Protein AF-A0A327Z4Y6-F1 (afdb_monomer_lite)

InterPro domains:
  IPR000675 Cutinase/acetylxylan esterase [PF01083] (1-63)
  IPR029058 Alpha/Beta hydrolase fold [G3DSA:3.40.50.1820] (1-65)
  IPR029058 Alpha/Beta hydrolase fold [SSF53474] (9-64)

Structure (mmCIF, N/CA/C/O backbone):
data_AF-A0A327Z4Y6-F1
#
_entry.id   AF-A0A327Z4Y6-F1
#
loop_
_atom_site.group_PDB
_atom_site.id
_atom_site.type_symbol
_atom_site.label_atom_id
_atom_site.label_alt_id
_atom_site.label_comp_id
_atom_site.label_asym_id
_atom_site.label_entity_id
_atom_site.label_seq_id
_atom_site.pdbx_PDB_ins_code
_atom_site.Cartn_x
_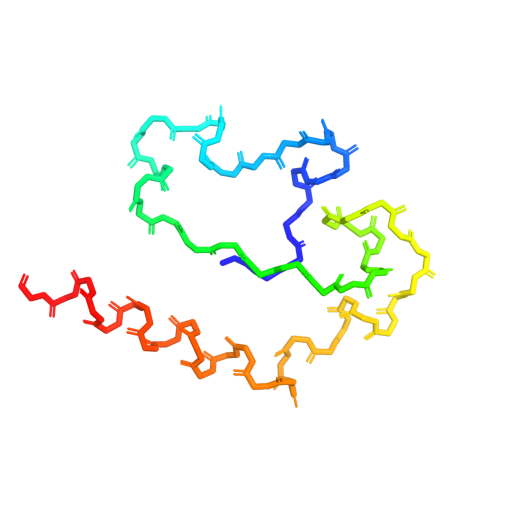atom_site.Cartn_y
_atom_site.Cartn_z
_atom_site.occupancy
_atom_site.B_iso_or_equiv
_atom_site.auth_seq_id
_atom_site.auth_comp_id
_atom_site.auth_asym_id
_atom_site.auth_atom_id
_atom_site.pdbx_PDB_model_num
ATOM 1 N N . MET A 1 1 ? -3.699 2.441 3.738 1.00 95.62 1 MET A N 1
ATOM 2 C CA . MET A 1 1 ? -2.817 3.408 3.058 1.00 95.62 1 MET A CA 1
ATOM 3 C C . MET A 1 1 ? -1.978 2.634 2.057 1.00 95.62 1 MET A C 1
ATOM 5 O O . MET A 1 1 ? -1.358 1.651 2.445 1.00 95.62 1 MET A O 1
ATOM 9 N N . PHE A 1 2 ? -2.034 3.018 0.786 1.00 98.25 2 PHE A N 1
ATOM 10 C CA . PHE A 1 2 ? -1.353 2.344 -0.318 1.00 98.25 2 PHE A CA 1
ATOM 11 C C . PHE A 1 2 ? -0.141 3.179 -0.736 1.00 98.25 2 PHE A C 1
ATOM 13 O O . PH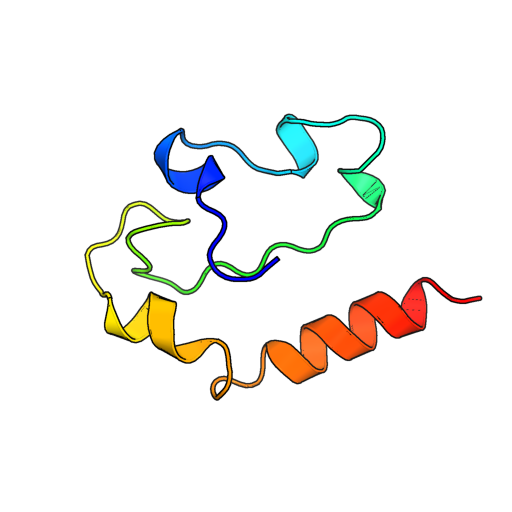E A 1 2 ? -0.313 4.352 -1.059 1.00 98.25 2 PHE A O 1
ATOM 20 N N . GLY A 1 3 ? 1.068 2.610 -0.692 1.00 98.00 3 GLY A N 1
ATOM 21 C CA . GLY A 1 3 ? 2.280 3.313 -1.128 1.00 98.00 3 GLY A CA 1
ATOM 22 C C . GLY A 1 3 ? 2.642 4.522 -0.260 1.00 98.00 3 GLY A C 1
ATOM 23 O O . GLY A 1 3 ? 2.864 5.610 -0.779 1.00 98.00 3 GLY A O 1
ATOM 24 N N . ASN A 1 4 ? 2.687 4.350 1.065 1.00 98.06 4 ASN A N 1
ATOM 25 C CA . ASN A 1 4 ? 2.892 5.449 2.013 1.00 98.06 4 ASN A CA 1
ATOM 26 C C . ASN A 1 4 ? 4.221 6.212 1.839 1.00 98.06 4 ASN A C 1
ATOM 28 O O . ASN A 1 4 ? 5.273 5.620 2.083 1.00 98.06 4 ASN A O 1
ATOM 32 N N . PRO A 1 5 ? 4.203 7.533 1.552 1.00 97.19 5 PRO A N 1
ATOM 33 C CA . PRO A 1 5 ? 5.412 8.356 1.479 1.00 97.19 5 PRO A CA 1
ATOM 34 C C . PRO A 1 5 ? 6.206 8.467 2.783 1.00 97.19 5 PRO A C 1
ATOM 36 O O . PRO A 1 5 ? 7.377 8.833 2.733 1.00 97.19 5 PRO A O 1
ATOM 39 N N . LEU A 1 6 ? 5.640 8.117 3.948 1.00 96.94 6 LEU A N 1
ATOM 40 C CA . LEU A 1 6 ? 6.441 7.985 5.176 1.00 96.94 6 LEU A CA 1
ATOM 41 C C . LEU A 1 6 ? 7.590 6.974 5.017 1.00 96.94 6 LEU A C 1
ATOM 43 O O . LEU A 1 6 ? 8.623 7.119 5.675 1.00 96.94 6 LEU A O 1
ATOM 47 N N . GLY A 1 7 ? 7.463 6.007 4.103 1.00 96.56 7 GLY A N 1
ATOM 48 C CA . GLY A 1 7 ? 8.530 5.067 3.774 1.00 96.56 7 GLY A CA 1
ATOM 49 C C . GLY A 1 7 ? 9.783 5.726 3.189 1.00 96.56 7 GLY A C 1
ATOM 50 O O . GLY A 1 7 ? 10.882 5.228 3.429 1.00 96.56 7 GLY A O 1
ATOM 51 N N . LEU A 1 8 ? 9.668 6.907 2.564 1.00 96.38 8 LEU A N 1
ATOM 52 C CA . LEU A 1 8 ? 10.822 7.717 2.141 1.00 96.38 8 LEU A CA 1
ATOM 53 C C . LEU A 1 8 ? 11.707 8.124 3.331 1.00 96.38 8 LEU A C 1
ATOM 55 O O . LEU A 1 8 ? 12.908 8.325 3.184 1.00 96.38 8 LEU A O 1
ATOM 59 N N . GLN A 1 9 ? 11.114 8.215 4.524 1.00 96.06 9 GLN A N 1
ATOM 60 C CA . GLN A 1 9 ? 11.791 8.502 5.791 1.00 96.06 9 GLN A CA 1
ATOM 61 C C . GLN A 1 9 ? 12.024 7.234 6.629 1.00 96.06 9 GLN A C 1
ATOM 63 O O . GLN A 1 9 ? 12.411 7.340 7.790 1.00 96.06 9 GLN A O 1
ATOM 68 N N . ARG A 1 10 ? 11.768 6.038 6.075 1.00 94.25 10 ARG A N 1
ATOM 69 C CA . ARG A 1 10 ? 11.746 4.751 6.798 1.00 94.25 10 ARG A CA 1
ATOM 70 C C . ARG A 1 10 ? 10.786 4.743 7.994 1.00 94.25 10 ARG A C 1
ATOM 72 O O . ARG A 1 10 ? 11.087 4.180 9.044 1.00 94.25 10 ARG A O 1
ATOM 79 N N . ARG A 1 11 ? 9.627 5.386 7.842 1.00 96.19 11 ARG A N 1
ATOM 80 C CA . ARG A 1 11 ? 8.587 5.486 8.873 1.00 96.19 11 ARG A CA 1
ATOM 81 C C . ARG A 1 11 ? 7.298 4.806 8.424 1.00 96.19 11 ARG A C 1
ATOM 83 O O . ARG A 1 11 ? 7.033 4.663 7.236 1.00 96.19 11 ARG A O 1
ATOM 90 N N . THR A 1 12 ? 6.486 4.443 9.406 1.00 96.50 12 THR A N 1
ATOM 91 C CA . THR A 1 12 ? 5.150 3.852 9.253 1.00 96.50 12 THR A CA 1
ATOM 92 C C . THR A 1 12 ? 4.128 4.718 9.984 1.00 96.50 12 THR A C 1
ATOM 94 O O . THR A 1 12 ? 4.495 5.509 10.857 1.00 96.50 12 THR A O 1
ATOM 97 N N . ILE A 1 13 ? 2.838 4.567 9.676 1.00 96.44 13 ILE A N 1
ATOM 98 C CA . ILE A 1 13 ? 1.766 5.218 10.451 1.00 96.44 13 ILE A CA 1
ATOM 99 C C . ILE A 1 13 ? 1.789 4.699 11.892 1.00 96.44 13 ILE A C 1
ATOM 101 O O . ILE A 1 13 ? 1.664 5.491 12.825 1.00 96.44 13 ILE A O 1
ATOM 105 N N . ALA A 1 14 ? 2.042 3.396 12.068 1.00 95.62 14 ALA A 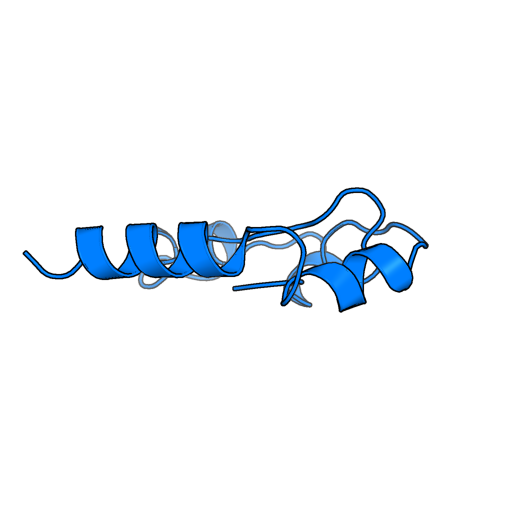N 1
ATOM 106 C CA . ALA A 1 14 ? 2.165 2.755 13.377 1.00 95.62 14 ALA A CA 1
ATOM 107 C C . ALA A 1 14 ? 3.231 3.407 14.273 1.00 95.62 14 ALA A C 1
ATOM 109 O O . ALA A 1 14 ? 2.987 3.616 15.456 1.00 95.62 14 ALA A O 1
ATOM 110 N N . GLY A 1 15 ? 4.388 3.769 13.711 1.00 95.94 15 GLY A N 1
ATOM 111 C CA . GLY A 1 15 ? 5.445 4.463 14.452 1.00 95.94 15 GLY A CA 1
ATOM 112 C C . GLY A 1 15 ? 5.269 5.983 14.535 1.00 95.94 15 GLY A C 1
ATOM 113 O O . GLY A 1 15 ? 5.885 6.625 15.380 1.00 95.94 15 GLY A O 1
ATOM 114 N N . ALA A 1 16 ? 4.466 6.585 13.652 1.00 96.62 16 ALA A N 1
ATOM 115 C CA . ALA A 1 16 ? 4.308 8.037 13.564 1.00 96.62 16 ALA A CA 1
ATOM 116 C C . ALA A 1 16 ? 3.125 8.594 14.370 1.00 96.62 16 ALA A C 1
ATOM 118 O O . ALA A 1 16 ? 3.091 9.798 14.619 1.00 96.62 16 ALA A O 1
ATOM 119 N N . SER A 1 17 ? 2.156 7.761 14.755 1.00 96.44 17 SER A N 1
ATOM 120 C CA . SER A 1 17 ? 0.971 8.198 15.492 1.00 96.44 17 SER A CA 1
ATOM 121 C C . SER A 1 17 ? 0.477 7.119 16.449 1.00 96.44 17 SER A C 1
ATOM 123 O O . SER A 1 17 ? 0.061 6.047 16.017 1.00 96.44 17 SER A O 1
ATOM 125 N N . ALA A 1 18 ? 0.439 7.437 17.745 1.00 96.25 18 ALA A N 1
ATOM 126 C CA . ALA A 1 18 ? -0.172 6.568 18.750 1.00 96.25 18 ALA A CA 1
ATOM 127 C C . ALA A 1 18 ? -1.687 6.393 18.524 1.00 96.25 18 ALA A C 1
ATOM 129 O O . ALA A 1 18 ? -2.220 5.307 18.725 1.00 96.25 18 ALA A O 1
ATOM 130 N N . GLU A 1 19 ? -2.364 7.443 18.051 1.00 96.50 19 GLU A N 1
ATOM 131 C CA . GLU A 1 19 ? -3.814 7.450 17.822 1.00 96.50 19 GLU A CA 1
ATOM 132 C C . GLU A 1 19 ? -4.213 6.650 16.574 1.00 96.50 19 GLU A C 1
ATOM 134 O O . GLU A 1 19 ? -5.162 5.863 16.590 1.00 96.50 19 GLU A O 1
ATOM 139 N N . PHE A 1 20 ? -3.486 6.846 15.470 1.00 95.00 20 PHE A N 1
ATOM 140 C CA . PHE A 1 20 ? -3.843 6.249 14.183 1.00 95.00 20 PHE A CA 1
ATOM 141 C C . PHE A 1 20 ? -3.106 4.949 13.884 1.00 95.00 20 PHE A C 1
ATOM 143 O O . PHE A 1 20 ? -3.583 4.177 13.056 1.00 95.00 20 PHE A O 1
ATOM 150 N N . GLY A 1 21 ? -1.992 4.662 14.559 1.00 95.19 21 GLY A N 1
ATOM 151 C CA . GLY A 1 21 ? -1.234 3.427 14.374 1.00 95.19 21 GLY A CA 1
ATOM 152 C C . GLY A 1 21 ? -2.094 2.161 14.486 1.00 95.19 21 GLY A C 1
ATOM 153 O O . GLY A 1 21 ? -2.134 1.386 13.532 1.00 95.19 21 GLY A O 1
ATOM 154 N N . PRO A 1 22 ? -2.874 1.981 15.569 1.00 93.38 22 PRO A N 1
ATOM 155 C CA . PRO A 1 22 ? -3.772 0.829 15.734 1.00 93.38 22 PRO A CA 1
ATOM 156 C C . PRO A 1 22 ? -4.956 0.787 14.748 1.00 93.38 22 PRO A C 1
ATOM 158 O O . PRO A 1 22 ? -5.637 -0.235 14.616 1.00 93.38 22 PRO A O 1
ATOM 161 N N . LYS A 1 23 ? -5.233 1.910 14.075 1.00 94.31 23 LYS A N 1
ATOM 162 C CA . LYS A 1 23 ? -6.366 2.094 13.155 1.00 94.31 23 LYS A CA 1
ATOM 163 C C . LYS A 1 23 ? -5.954 1.992 11.687 1.00 94.31 23 LYS A C 1
ATOM 165 O O . LYS A 1 23 ? -6.817 1.957 10.815 1.00 94.31 23 LYS A O 1
ATOM 170 N N . ALA A 1 24 ? -4.657 1.942 11.401 1.00 95.38 24 ALA A N 1
ATOM 171 C CA . ALA A 1 24 ? -4.133 1.972 10.049 1.00 95.38 24 ALA A CA 1
ATOM 172 C C . ALA A 1 24 ? -3.696 0.585 9.564 1.00 95.38 24 ALA A C 1
ATOM 174 O O . ALA A 1 24 ? -3.078 -0.196 10.284 1.00 95.38 24 ALA A O 1
ATOM 175 N N . LYS A 1 25 ? -3.959 0.318 8.284 1.00 97.06 25 LYS A N 1
ATOM 176 C CA . LYS A 1 25 ? -3.339 -0.759 7.510 1.00 97.06 25 LYS A CA 1
ATOM 177 C C . LYS A 1 25 ? -2.480 -0.132 6.423 1.00 97.06 25 LYS A C 1
ATOM 179 O O . LYS A 1 25 ? -2.963 0.721 5.674 1.00 97.06 25 LYS A O 1
ATOM 184 N N . GLU A 1 26 ? -1.225 -0.546 6.322 1.00 97.00 26 GLU A N 1
ATOM 185 C CA . GLU A 1 26 ? -0.303 -0.095 5.279 1.00 97.00 26 GLU A CA 1
ATOM 186 C C . GLU A 1 26 ? -0.055 -1.221 4.277 1.00 97.00 26 GLU A C 1
ATOM 188 O O . GLU A 1 26 ? 0.234 -2.355 4.658 1.00 97.00 26 GLU A O 1
ATOM 193 N N . PHE A 1 27 ? -0.187 -0.894 2.994 1.00 98.25 27 PHE A N 1
ATOM 194 C CA . PHE A 1 27 ? 0.153 -1.761 1.877 1.00 98.25 27 PHE A CA 1
ATOM 195 C C . PHE A 1 27 ? 1.387 -1.181 1.201 1.00 98.25 27 PHE A C 1
ATOM 197 O O . PHE A 1 27 ? 1.359 -0.044 0.722 1.00 98.25 27 PHE A O 1
ATOM 204 N N . CYS A 1 28 ? 2.461 -1.967 1.190 1.00 98.19 28 CYS A N 1
ATOM 205 C CA . CYS A 1 28 ? 3.691 -1.628 0.500 1.00 98.19 28 CYS A CA 1
ATOM 206 C C . CYS A 1 28 ? 4.096 -2.776 -0.422 1.00 98.19 28 CYS A C 1
ATOM 208 O O . CYS A 1 28 ? 4.470 -3.854 0.041 1.00 98.19 28 CYS A O 1
ATOM 210 N N . ASN A 1 29 ? 3.980 -2.558 -1.730 1.00 98.12 29 ASN A N 1
ATOM 211 C CA . ASN A 1 29 ? 4.382 -3.536 -2.729 1.00 98.12 29 ASN A CA 1
ATOM 212 C C . ASN A 1 29 ? 5.908 -3.672 -2.747 1.00 98.12 29 ASN A C 1
ATOM 214 O O . ASN A 1 29 ? 6.640 -2.689 -2.628 1.00 98.12 29 ASN A O 1
ATOM 218 N N . ASN A 1 30 ? 6.401 -4.893 -2.954 1.00 97.06 30 ASN A N 1
ATOM 219 C CA . ASN A 1 30 ? 7.836 -5.119 -3.082 1.00 97.06 30 ASN A CA 1
ATOM 220 C C . ASN A 1 30 ? 8.401 -4.315 -4.270 1.00 97.06 30 ASN A C 1
ATOM 222 O O . ASN A 1 30 ? 7.906 -4.406 -5.396 1.00 97.06 30 ASN A O 1
ATOM 226 N N . GLY A 1 31 ? 9.442 -3.526 -4.011 1.00 97.12 31 GLY A N 1
ATOM 227 C CA . GLY A 1 31 ? 10.079 -2.668 -5.002 1.00 97.12 31 GLY A CA 1
ATOM 228 C C . GLY A 1 31 ? 9.414 -1.304 -5.196 1.00 97.12 31 GLY A C 1
ATOM 229 O O . GLY A 1 31 ? 9.935 -0.526 -5.992 1.00 97.12 31 GLY A O 1
ATOM 230 N N . ASP A 1 32 ? 8.326 -0.986 -4.485 1.00 98.50 32 ASP A N 1
ATOM 231 C CA . ASP A 1 32 ? 7.733 0.354 -4.497 1.00 98.50 32 ASP A CA 1
ATOM 232 C C . ASP A 1 32 ? 8.762 1.390 -3.980 1.00 98.50 32 ASP A C 1
ATOM 234 O O . ASP A 1 32 ? 9.227 1.283 -2.835 1.00 98.50 32 ASP A O 1
ATOM 238 N N . PRO A 1 33 ? 9.152 2.382 -4.807 1.00 97.94 33 PRO A N 1
ATOM 239 C CA . PRO A 1 33 ? 10.146 3.383 -4.429 1.00 97.94 33 PRO A CA 1
ATOM 240 C C . PRO A 1 33 ? 9.669 4.342 -3.336 1.00 97.94 33 PRO A C 1
ATOM 242 O O . PRO A 1 33 ? 10.495 4.954 -2.667 1.00 97.94 33 PRO A O 1
ATOM 245 N N . VAL A 1 34 ? 8.357 4.478 -3.138 1.00 97.94 34 VAL A N 1
ATOM 246 C CA . VAL A 1 34 ? 7.762 5.446 -2.213 1.00 97.94 34 VAL A CA 1
ATOM 247 C C . VAL A 1 34 ? 7.724 4.892 -0.793 1.00 97.94 34 VAL A C 1
ATOM 249 O O . VAL A 1 34 ? 8.173 5.549 0.143 1.00 97.94 34 VAL A O 1
ATOM 252 N N . CYS A 1 35 ? 7.216 3.673 -0.621 1.00 97.75 35 CYS A N 1
ATOM 253 C CA . CYS A 1 35 ? 7.026 3.098 0.712 1.00 97.75 35 CYS A CA 1
ATOM 254 C C . CYS A 1 35 ? 8.142 2.141 1.152 1.00 97.75 35 CYS A C 1
ATOM 256 O O . CYS A 1 35 ? 8.318 1.936 2.351 1.00 97.75 35 CYS A O 1
ATOM 258 N N . GLY A 1 36 ? 8.878 1.541 0.209 1.00 92.75 36 GLY A N 1
ATOM 259 C CA . GLY A 1 36 ? 9.815 0.444 0.481 1.00 92.75 36 GLY A CA 1
ATOM 260 C C . GLY A 1 36 ? 11.258 0.714 0.060 1.00 92.75 36 GLY A C 1
ATOM 261 O O . GLY A 1 36 ? 12.091 -0.182 0.170 1.00 92.75 36 GLY 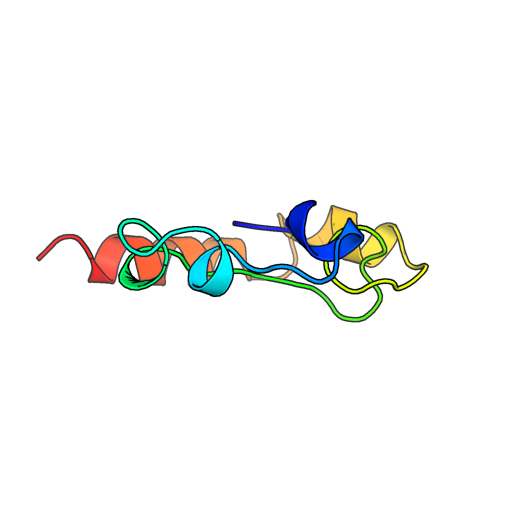A O 1
ATOM 262 N N . GLY A 1 37 ? 11.564 1.914 -0.449 1.00 90.44 37 GLY A N 1
ATOM 263 C CA . GLY A 1 37 ? 12.907 2.273 -0.921 1.00 90.44 37 GLY A CA 1
ATOM 264 C C . GLY A 1 37 ? 13.379 1.470 -2.139 1.00 90.44 37 GLY A C 1
ATOM 265 O O . GLY A 1 37 ? 14.581 1.340 -2.359 1.00 90.44 37 GLY A O 1
ATOM 266 N N . GLY A 1 38 ? 12.445 0.895 -2.906 1.00 95.12 38 GLY A N 1
ATOM 267 C CA . GLY A 1 38 ? 12.742 0.213 -4.163 1.00 95.12 38 GLY A CA 1
ATOM 268 C C . GLY A 1 38 ? 12.940 1.176 -5.339 1.00 95.12 38 GLY A C 1
ATOM 269 O O . GLY A 1 38 ? 13.125 2.376 -5.166 1.00 95.12 38 GLY A O 1
ATOM 270 N N . ASN A 1 39 ? 12.888 0.654 -6.564 1.00 96.94 39 ASN A N 1
ATOM 271 C CA . ASN A 1 39 ? 13.027 1.436 -7.802 1.00 96.94 39 ASN A CA 1
ATOM 272 C C . ASN A 1 39 ? 11.970 1.087 -8.868 1.00 96.94 39 ASN A C 1
ATOM 274 O O . ASN A 1 39 ? 12.077 1.500 -10.022 1.00 96.94 39 ASN A O 1
ATOM 278 N N . ARG A 1 40 ? 10.940 0.315 -8.503 1.00 97.81 40 ARG A N 1
ATOM 279 C CA . ARG A 1 40 ? 9.916 -0.189 -9.422 1.00 97.81 40 ARG A CA 1
ATOM 280 C C . ARG A 1 40 ? 8.650 0.652 -9.310 1.00 97.81 40 ARG A C 1
ATOM 282 O O . ARG A 1 40 ? 7.731 0.308 -8.575 1.00 97.81 40 ARG A O 1
ATOM 289 N N . PHE A 1 41 ? 8.552 1.724 -10.093 1.00 97.62 41 PHE A N 1
ATOM 290 C CA . PHE A 1 41 ? 7.337 2.557 -10.135 1.00 97.62 41 PHE A CA 1
ATOM 291 C C . PHE A 1 41 ? 6.079 1.781 -10.537 1.00 97.62 41 PHE A C 1
ATOM 293 O O . PHE A 1 41 ? 4.996 2.065 -10.034 1.00 97.62 41 PHE A O 1
ATOM 300 N N . ALA A 1 42 ? 6.215 0.744 -11.368 1.00 98.25 42 ALA A N 1
ATOM 301 C CA . ALA A 1 42 ? 5.102 -0.146 -11.686 1.00 98.25 42 ALA A CA 1
ATOM 302 C C . ALA A 1 42 ? 4.509 -0.812 -10.427 1.00 98.25 42 ALA A C 1
ATOM 304 O O . ALA A 1 42 ? 3.300 -1.000 -10.360 1.00 98.25 42 ALA A O 1
ATOM 305 N N . ALA A 1 43 ? 5.332 -1.108 -9.410 1.00 98.44 43 ALA A N 1
ATOM 306 C CA . ALA A 1 43 ? 4.854 -1.634 -8.135 1.00 98.44 43 ALA A CA 1
ATOM 307 C C . ALA A 1 43 ? 4.012 -0.592 -7.381 1.00 98.44 43 ALA A C 1
ATOM 309 O O . ALA A 1 43 ? 2.965 -0.943 -6.849 1.00 98.44 43 ALA A O 1
ATOM 310 N N . HIS A 1 44 ? 4.402 0.685 -7.396 1.00 98.44 44 HIS A N 1
ATOM 311 C CA . HIS A 1 44 ? 3.614 1.760 -6.784 1.00 98.44 44 HIS A CA 1
ATOM 312 C C . HIS A 1 44 ? 2.262 1.967 -7.484 1.00 98.44 44 HIS A C 1
ATOM 314 O O . HIS A 1 44 ? 1.233 2.145 -6.844 1.00 98.44 44 HIS A O 1
ATOM 320 N N . LEU A 1 45 ? 2.233 1.890 -8.815 1.00 98.25 45 LEU A N 1
ATOM 321 C CA . LEU A 1 45 ? 1.013 2.115 -9.597 1.00 98.25 45 LEU A CA 1
ATOM 322 C C . LEU A 1 45 ? 0.063 0.904 -9.621 1.00 98.25 45 LEU A C 1
ATOM 324 O O . LEU A 1 45 ? -1.054 1.010 -10.125 1.00 98.25 45 LEU A O 1
ATOM 328 N N . ALA A 1 46 ? 0.486 -0.246 -9.092 1.00 98.31 46 ALA A N 1
ATOM 329 C CA . ALA A 1 46 ? -0.277 -1.488 -9.163 1.00 98.31 46 ALA A CA 1
ATOM 330 C C . ALA A 1 46 ? -1.381 -1.624 -8.101 1.00 98.31 46 ALA A C 1
ATOM 332 O O . ALA A 1 46 ? -2.243 -2.486 -8.272 1.00 98.31 46 ALA A O 1
ATOM 333 N N . TYR A 1 47 ? -1.397 -0.809 -7.033 1.00 98.50 47 TYR A N 1
ATOM 334 C CA . TYR A 1 47 ? -2.364 -0.969 -5.929 1.00 98.50 47 TYR A CA 1
ATOM 335 C C . TYR A 1 47 ? -3.833 -1.071 -6.369 1.00 98.50 47 TYR A C 1
ATOM 337 O O . TYR A 1 47 ? -4.522 -1.952 -5.862 1.00 98.50 47 TYR A O 1
ATOM 345 N N . PRO A 1 48 ? -4.331 -0.280 -7.343 1.00 98.19 48 PRO A N 1
ATOM 346 C CA . PRO A 1 48 ? -5.730 -0.376 -7.761 1.00 98.19 48 PRO A CA 1
ATOM 347 C C . PRO A 1 48 ? -6.110 -1.694 -8.454 1.00 98.19 48 PRO A C 1
ATOM 349 O O . PRO A 1 48 ? -7.285 -1.910 -8.721 1.00 98.19 48 PRO A O 1
ATOM 352 N N . ARG A 1 49 ? -5.135 -2.533 -8.837 1.00 97.44 49 ARG A N 1
ATOM 353 C CA . ARG A 1 49 ? -5.345 -3.713 -9.700 1.00 97.44 49 ARG A CA 1
ATOM 354 C C . ARG A 1 49 ? -4.740 -5.003 -9.150 1.00 97.44 49 ARG A C 1
ATOM 356 O O . ARG A 1 49 ? -4.870 -6.045 -9.780 1.00 97.44 49 ARG A O 1
ATOM 363 N N . ASN A 1 50 ? -4.043 -4.949 -8.019 1.00 97.00 50 ASN A N 1
ATOM 364 C CA . ASN A 1 50 ? -3.291 -6.084 -7.477 1.00 97.00 50 ASN A CA 1
ATOM 365 C C . ASN A 1 50 ? -4.010 -6.804 -6.319 1.00 97.00 50 ASN A C 1
ATOM 367 O O . ASN A 1 50 ? -3.367 -7.552 -5.585 1.00 97.00 50 ASN A O 1
ATOM 371 N N . GLY A 1 51 ? -5.308 -6.546 -6.120 1.00 96.94 51 GLY A N 1
ATOM 372 C CA . GLY A 1 51 ? -6.123 -7.172 -5.072 1.00 96.94 51 GLY A CA 1
ATOM 373 C C . GLY A 1 51 ? -5.995 -6.539 -3.680 1.00 96.94 51 GLY A C 1
ATOM 374 O O . GLY A 1 51 ? -6.624 -6.996 -2.727 1.00 96.94 51 GLY A O 1
ATOM 375 N N . THR A 1 52 ? -5.152 -5.514 -3.508 1.00 98.19 52 THR A N 1
ATOM 376 C CA . THR A 1 52 ? -4.979 -4.872 -2.191 1.00 98.19 52 THR A CA 1
ATOM 377 C C . THR A 1 52 ? -6.107 -3.897 -1.852 1.00 98.19 52 THR A C 1
ATOM 379 O O . THR A 1 52 ? -6.314 -3.604 -0.674 1.00 98.19 52 THR A O 1
ATOM 382 N N . VAL A 1 53 ? -6.870 -3.427 -2.846 1.00 98.25 53 VAL A N 1
ATOM 383 C CA . VAL A 1 53 ? -8.069 -2.603 -2.617 1.00 98.25 53 VAL A CA 1
ATOM 384 C C . VAL A 1 53 ? -9.117 -3.396 -1.845 1.00 98.25 53 VAL A C 1
ATOM 386 O O . VAL A 1 53 ? -9.619 -2.905 -0.836 1.00 98.25 53 VAL A O 1
ATOM 389 N N . GLU A 1 54 ? -9.379 -4.636 -2.254 1.00 98.31 54 GLU A N 1
ATOM 390 C CA . GLU A 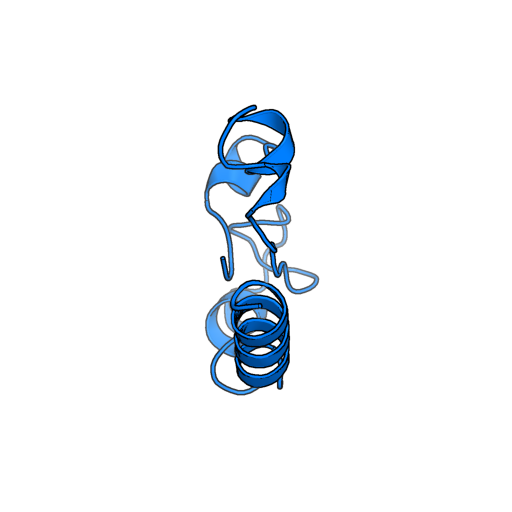1 54 ? -10.302 -5.552 -1.587 1.00 98.31 54 GLU A CA 1
ATOM 391 C C . GLU A 1 54 ? -9.848 -5.830 -0.148 1.00 98.31 54 GLU A C 1
ATOM 393 O O . GLU A 1 54 ? -10.620 -5.639 0.786 1.00 98.31 54 GLU A O 1
ATOM 398 N N . GLN A 1 55 ? -8.561 -6.133 0.060 1.00 98.12 55 GLN A N 1
ATOM 399 C CA . GLN A 1 55 ? -7.990 -6.313 1.406 1.00 98.12 55 GLN A CA 1
ATOM 400 C C . GLN A 1 55 ? -8.132 -5.054 2.278 1.00 98.12 55 GLN A C 1
ATOM 402 O O . GLN A 1 55 ? -8.331 -5.132 3.492 1.00 98.12 55 GLN A O 1
ATOM 407 N N . GLY A 1 56 ? -7.991 -3.869 1.677 1.00 97.50 56 GLY A N 1
ATOM 408 C CA . GLY A 1 56 ? -8.194 -2.593 2.357 1.00 97.50 56 GLY A CA 1
ATOM 409 C C . GLY A 1 56 ? -9.652 -2.376 2.760 1.00 97.50 56 GLY A C 1
ATOM 410 O O . GLY A 1 56 ? -9.910 -1.900 3.867 1.00 97.50 56 GLY A O 1
ATOM 411 N N . ALA A 1 57 ? -10.589 -2.754 1.891 1.00 97.50 57 ALA A N 1
ATOM 412 C CA . ALA A 1 57 ? -12.020 -2.695 2.163 1.00 97.50 57 ALA A CA 1
ATOM 413 C C . ALA A 1 57 ? -12.425 -3.673 3.275 1.00 97.50 57 ALA A C 1
ATOM 415 O O . ALA A 1 57 ? -13.114 -3.270 4.207 1.00 97.50 57 ALA A O 1
ATOM 416 N N . GLU A 1 58 ? -11.937 -4.915 3.235 1.00 97.25 58 GLU A N 1
ATOM 417 C CA . GLU A 1 58 ? -12.155 -5.921 4.285 1.00 97.25 58 GLU A CA 1
ATOM 418 C C . GLU A 1 58 ? -11.626 -5.448 5.643 1.00 97.25 58 GLU A C 1
ATOM 420 O O . GLU A 1 58 ? -12.327 -5.533 6.652 1.00 97.25 58 GLU A O 1
ATOM 425 N N . PHE A 1 59 ? -10.413 -4.884 5.672 1.00 96.25 59 PHE A N 1
ATOM 426 C CA . PHE A 1 59 ? -9.861 -4.289 6.887 1.00 96.25 59 PHE A CA 1
ATOM 427 C C . PHE A 1 59 ? -10.767 -3.182 7.435 1.00 96.25 59 PHE A C 1
ATOM 429 O O . PHE A 1 59 ? -11.027 -3.156 8.635 1.00 96.25 59 PHE A O 1
ATOM 436 N N . ALA A 1 60 ? -11.239 -2.272 6.577 1.00 96.00 60 ALA A N 1
ATOM 437 C CA . ALA A 1 60 ? -12.096 -1.167 6.995 1.00 96.00 60 ALA A CA 1
ATOM 438 C C . ALA A 1 60 ? -13.458 -1.659 7.503 1.00 96.00 60 ALA A C 1
ATOM 440 O O . ALA A 1 60 ? -13.906 -1.216 8.558 1.00 96.00 60 ALA A O 1
ATOM 441 N N . ALA A 1 61 ? -14.080 -2.611 6.803 1.00 96.88 61 ALA A N 1
ATOM 442 C CA . ALA A 1 61 ? -15.331 -3.234 7.222 1.00 96.88 61 ALA A CA 1
ATOM 443 C C . ALA A 1 61 ? -15.192 -3.898 8.600 1.00 96.88 61 ALA A C 1
ATOM 445 O O . ALA A 1 61 ? -16.031 -3.687 9.468 1.00 96.88 61 ALA A O 1
ATOM 446 N N . GLY A 1 62 ? -14.080 -4.597 8.855 1.00 95.44 62 GLY A N 1
ATOM 447 C CA . GLY A 1 62 ? -13.780 -5.196 10.161 1.00 95.44 62 GLY A CA 1
ATOM 448 C C . GLY A 1 62 ? -13.528 -4.200 11.304 1.00 95.44 62 GLY A C 1
ATOM 449 O O . GLY A 1 62 ? -13.328 -4.623 12.440 1.00 95.44 62 GLY A O 1
ATOM 450 N N . LYS A 1 63 ? -13.505 -2.888 11.035 1.00 91.81 63 LYS A N 1
ATOM 451 C CA . LYS A 1 63 ? -13.421 -1.824 12.054 1.00 91.81 63 LYS A CA 1
ATOM 452 C C . LYS A 1 63 ? -14.766 -1.162 12.348 1.00 91.81 63 LYS A C 1
ATOM 454 O O . LYS A 1 63 ? -14.831 -0.327 13.245 1.00 91.81 63 LYS A O 1
ATOM 459 N N . ILE A 1 64 ? -15.808 -1.506 11.594 1.00 89.31 64 ILE A N 1
ATOM 460 C CA . ILE A 1 64 ? -17.166 -0.995 11.762 1.00 89.31 64 ILE A CA 1
ATOM 461 C C . ILE A 1 64 ? -17.976 -2.131 12.399 1.00 89.31 64 ILE A C 1
ATOM 463 O O . ILE A 1 64 ? -18.571 -2.947 11.700 1.00 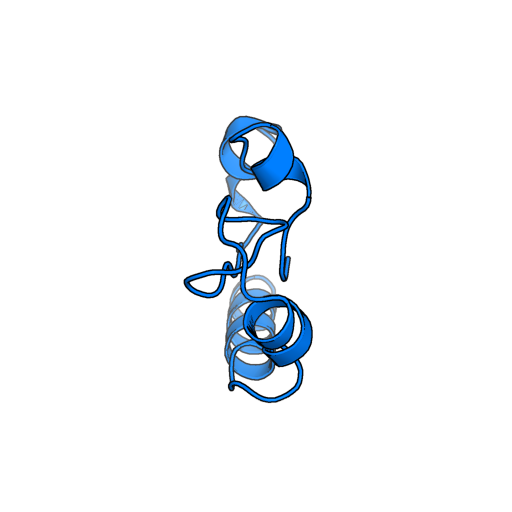89.31 64 ILE A O 1
ATOM 467 N N . GLY A 1 65 ? -17.922 -2.226 13.728 1.00 67.06 65 GLY A N 1
ATOM 468 C CA . GLY A 1 65 ? -18.581 -3.260 14.528 1.00 67.06 65 GLY A CA 1
ATOM 469 C C . GLY A 1 65 ? -18.549 -2.907 16.001 1.00 67.06 65 GLY A C 1
ATOM 470 O O . GLY A 1 65 ? -17.422 -2.801 16.533 1.00 67.06 65 GLY A O 1
#

Organism: NCBI:txid1287878

pLDDT: mean 96.16, std 4.09, range [67.06, 98.5]

Radius of gyration: 12.28 Å; chains: 1; bounding box: 32×16×30 Å

Sequence (65 aa):
MFGNPLGLQRRTIAGASAEFGPKAKEFCNNGDPVCGGGNRFAAHLAYPRNGTVEQGAEFAAGKIG

Secondary structure (DSSP, 8-state):
-BS-GGGGGT--HHHH-TTTGGG---B--TT-TTTSS-S-HHHHHTGGGSSHHHHHHHHHHTT--

Foldseek 3Di:
DALAQVLVVPDDPLRVDPVCNVVDDYDDFPQRCRNPVHPDVVRSVCCVPPCVVVVVVVSNVVVVD